Protein AF-A0A3S0TY36-F1 (afdb_monomer)

Structure (mmCIF, N/CA/C/O backbone):
data_AF-A0A3S0TY36-F1
#
_entry.id   AF-A0A3S0TY36-F1
#
loop_
_atom_site.group_PDB
_atom_site.id
_atom_site.type_symbol
_atom_site.label_atom_id
_atom_site.label_alt_id
_atom_site.label_comp_id
_atom_site.label_asym_id
_atom_site.label_entity_id
_atom_site.label_seq_id
_atom_site.pdbx_PDB_ins_code
_atom_site.Cartn_x
_atom_site.Cartn_y
_atom_site.Cartn_z
_atom_site.occupancy
_atom_site.B_iso_or_equiv
_atom_site.auth_seq_id
_atom_site.auth_comp_id
_atom_site.auth_asym_id
_atom_site.auth_atom_id
_atom_site.pdbx_PDB_model_num
ATOM 1 N N . MET A 1 1 ? -9.846 -15.587 9.041 1.00 61.78 1 MET A N 1
ATOM 2 C CA . MET A 1 1 ? -9.665 -14.517 8.039 1.00 61.78 1 MET A CA 1
ATOM 3 C C . MET A 1 1 ? -10.531 -13.351 8.468 1.00 61.78 1 MET A C 1
ATOM 5 O O . MET A 1 1 ? -11.726 -13.548 8.644 1.00 61.78 1 MET A O 1
ATOM 9 N N . ILE A 1 2 ? -9.925 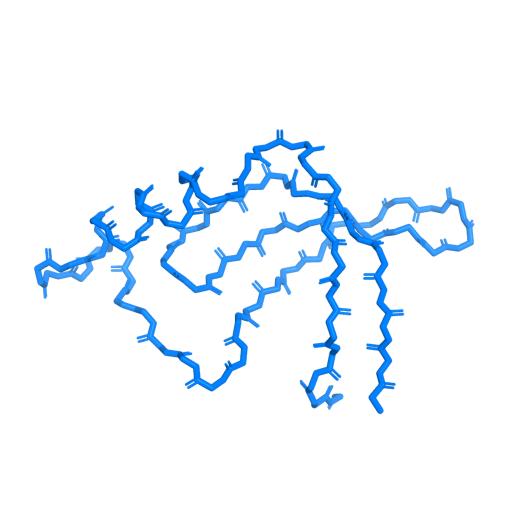-12.196 8.727 1.00 81.81 2 ILE A N 1
ATOM 10 C CA . ILE A 1 2 ? -10.629 -10.989 9.176 1.00 81.81 2 ILE A CA 1
ATOM 11 C C . ILE A 1 2 ? -10.643 -10.017 7.999 1.00 81.81 2 ILE A C 1
ATOM 13 O O . ILE A 1 2 ? -9.626 -9.866 7.322 1.00 81.81 2 ILE A O 1
ATOM 17 N N . THR A 1 3 ? -11.801 -9.418 7.730 1.00 87.56 3 THR A N 1
ATOM 18 C CA . THR A 1 3 ? -11.956 -8.400 6.685 1.00 87.56 3 THR A CA 1
ATOM 19 C C . THR A 1 3 ? -12.101 -7.043 7.348 1.00 87.56 3 THR A C 1
ATOM 21 O O . THR A 1 3 ? -12.912 -6.894 8.262 1.00 87.56 3 THR A O 1
ATOM 24 N N . GLU A 1 4 ? -11.327 -6.062 6.898 1.00 90.94 4 GLU A N 1
ATOM 25 C CA . GLU A 1 4 ? -11.318 -4.720 7.470 1.00 90.94 4 GLU A CA 1
ATOM 26 C C . GLU A 1 4 ? -11.361 -3.650 6.392 1.00 90.94 4 GLU A C 1
ATOM 28 O O . GLU A 1 4 ? -10.794 -3.808 5.313 1.00 90.94 4 GLU A O 1
ATOM 33 N N . ARG A 1 5 ? -12.005 -2.526 6.710 1.00 93.00 5 ARG A N 1
ATOM 34 C CA . ARG A 1 5 ? -11.944 -1.328 5.877 1.00 93.00 5 ARG A CA 1
ATOM 35 C C . ARG A 1 5 ? -10.824 -0.429 6.358 1.00 93.00 5 ARG A C 1
ATOM 37 O O . ARG A 1 5 ? -10.791 -0.036 7.522 1.00 93.00 5 ARG A O 1
ATOM 44 N N . LEU A 1 6 ? -9.939 -0.087 5.437 1.00 95.38 6 LEU A N 1
ATOM 45 C CA . LEU A 1 6 ? -8.800 0.784 5.662 1.00 95.38 6 LEU A CA 1
ATOM 46 C C . LEU A 1 6 ? -8.867 1.970 4.700 1.00 95.38 6 LEU A C 1
ATOM 48 O O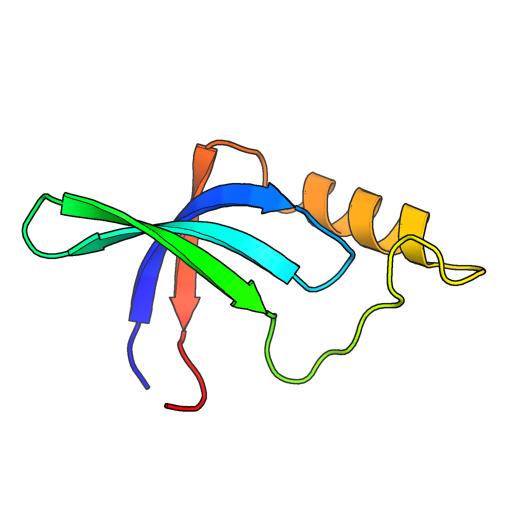 . LEU A 1 6 ? -9.665 1.989 3.764 1.00 95.38 6 LEU A O 1
ATOM 52 N N . ARG A 1 7 ? -8.006 2.964 4.910 1.00 96.31 7 ARG A N 1
ATOM 53 C CA . ARG A 1 7 ? -7.844 4.083 3.974 1.00 96.31 7 ARG A CA 1
ATOM 54 C C . ARG A 1 7 ? -6.381 4.291 3.633 1.00 96.31 7 ARG A C 1
ATOM 56 O O . ARG A 1 7 ? -5.568 4.450 4.538 1.00 96.31 7 ARG A O 1
ATOM 63 N N . VAL A 1 8 ? -6.039 4.317 2.352 1.00 96.12 8 VAL A N 1
ATOM 64 C CA . VAL A 1 8 ? -4.644 4.419 1.902 1.00 96.12 8 VAL A CA 1
ATOM 65 C C . VAL A 1 8 ? -4.043 5.773 2.284 1.00 96.12 8 VAL A C 1
ATOM 67 O O . VAL A 1 8 ? -4.659 6.819 2.088 1.00 96.12 8 VAL A O 1
ATOM 70 N N . ILE A 1 9 ? -2.822 5.758 2.819 1.00 96.94 9 ILE A N 1
ATOM 71 C CA . ILE A 1 9 ? -2.048 6.960 3.170 1.00 96.94 9 ILE A CA 1
ATOM 72 C C . ILE A 1 9 ? -0.876 7.123 2.214 1.00 96.94 9 ILE A C 1
ATOM 74 O O . ILE A 1 9 ? -0.601 8.219 1.733 1.00 96.94 9 ILE A O 1
ATOM 78 N N . TYR A 1 10 ? -0.150 6.031 1.980 1.00 96.25 10 TYR A N 1
ATOM 79 C CA . TYR A 1 10 ? 1.121 6.070 1.276 1.00 96.25 10 TYR A CA 1
ATOM 80 C C . TYR A 1 10 ? 1.461 4.709 0.676 1.00 96.25 10 TYR A C 1
ATOM 82 O O . TYR A 1 10 ? 1.256 3.688 1.323 1.00 96.25 10 TYR A O 1
ATOM 90 N N . THR A 1 11 ? 2.050 4.704 -0.516 1.00 96.38 11 THR A N 1
ATOM 91 C CA . THR A 1 11 ? 2.550 3.496 -1.189 1.00 96.38 11 THR A CA 1
ATOM 92 C C . THR A 1 11 ? 4.077 3.504 -1.162 1.00 96.38 11 THR A C 1
ATOM 94 O O . THR A 1 11 ? 4.691 4.436 -1.705 1.00 96.38 11 THR A O 1
ATOM 97 N N . HIS A 1 12 ? 4.686 2.495 -0.531 1.00 94.94 12 HIS A N 1
ATOM 98 C CA . HIS A 1 12 ? 6.143 2.388 -0.365 1.00 94.94 12 HIS A CA 1
ATOM 99 C C . HIS A 1 12 ? 6.808 1.873 -1.640 1.00 94.94 12 HIS A C 1
ATOM 101 O O . HIS A 1 12 ? 7.648 2.567 -2.211 1.00 94.94 12 HIS A O 1
ATOM 107 N N . ASP A 1 13 ? 6.354 0.721 -2.115 1.00 95.38 13 ASP A N 1
ATOM 108 C CA . ASP A 1 13 ? 6.905 -0.065 -3.224 1.00 95.38 13 ASP A CA 1
ATOM 109 C C . ASP A 1 13 ? 5.740 -0.750 -3.980 1.00 95.38 13 ASP A C 1
ATOM 111 O O . ASP A 1 13 ? 4.633 -0.207 -4.015 1.00 95.38 13 ASP A O 1
ATOM 115 N N . GLY A 1 14 ? 5.981 -1.876 -4.655 1.00 96.31 14 GLY A N 1
ATOM 116 C CA . GLY A 1 14 ? 4.967 -2.577 -5.447 1.00 96.31 14 GLY A CA 1
ATOM 117 C C . GLY A 1 14 ? 4.037 -3.516 -4.672 1.00 96.31 14 GLY A C 1
ATOM 118 O O . GLY A 1 14 ? 3.089 -4.016 -5.273 1.00 96.31 14 GLY A O 1
ATOM 119 N N . ASP A 1 15 ? 4.277 -3.765 -3.383 1.00 96.12 15 ASP A N 1
ATOM 120 C CA . ASP A 1 15 ? 3.459 -4.678 -2.573 1.00 96.12 15 ASP A CA 1
ATOM 121 C C . ASP A 1 15 ? 3.131 -4.146 -1.171 1.00 96.12 15 ASP A C 1
ATOM 123 O O . ASP A 1 15 ? 2.308 -4.728 -0.464 1.00 96.12 15 ASP A O 1
ATOM 127 N N . THR A 1 16 ? 3.721 -3.023 -0.766 1.00 96.06 16 THR A N 1
ATOM 128 C CA . THR A 1 16 ? 3.619 -2.502 0.590 1.00 96.06 16 THR A CA 1
ATOM 129 C C . THR A 1 16 ? 3.075 -1.072 0.622 1.00 96.06 16 THR A C 1
ATOM 131 O O . THR A 1 16 ? 3.551 -0.154 -0.054 1.00 96.06 16 THR A O 1
ATOM 134 N N . MET A 1 17 ? 2.087 -0.839 1.486 1.00 95.44 17 MET A N 1
ATOM 135 C CA . MET A 1 17 ? 1.470 0.471 1.711 1.00 95.44 17 MET A CA 1
ATOM 136 C C . MET A 1 17 ? 1.268 0.761 3.202 1.00 95.44 17 MET A C 1
ATOM 138 O O . MET A 1 17 ? 1.262 -0.141 4.036 1.00 95.44 17 MET A O 1
ATOM 142 N N . THR A 1 18 ? 1.073 2.029 3.550 1.00 97.00 18 THR A N 1
ATOM 143 C CA . THR A 1 18 ? 0.527 2.428 4.851 1.00 97.00 18 THR A CA 1
ATOM 144 C C . THR A 1 18 ? -0.938 2.805 4.682 1.00 97.00 18 THR A C 1
ATOM 146 O O . THR A 1 18 ? -1.277 3.597 3.798 1.00 97.00 18 THR A O 1
ATOM 149 N N . CYS A 1 19 ? -1.790 2.301 5.569 1.00 96.88 19 CYS A N 1
ATOM 150 C CA . CYS A 1 19 ? -3.200 2.653 5.641 1.00 96.88 19 CYS A CA 1
ATOM 151 C C . CYS A 1 19 ? -3.574 3.199 7.021 1.00 96.88 19 CYS A C 1
ATOM 153 O O . CYS A 1 19 ? -2.953 2.865 8.026 1.00 96.88 19 CYS A O 1
ATOM 155 N N . TRP A 1 20 ? -4.641 3.989 7.080 1.00 96.56 20 TRP A N 1
ATOM 156 C CA . TRP A 1 20 ? -5.377 4.230 8.310 1.00 96.56 20 TRP A CA 1
ATOM 157 C C . TRP A 1 20 ? -6.264 3.025 8.589 1.00 96.56 20 TRP A C 1
ATOM 159 O O . TRP A 1 20 ? -7.101 2.665 7.758 1.00 96.56 20 TRP A O 1
ATOM 169 N N . ARG A 1 21 ? -6.099 2.445 9.772 1.00 94.44 21 ARG A N 1
ATOM 170 C CA . ARG A 1 21 ? -7.025 1.491 10.372 1.00 94.44 21 ARG A CA 1
ATOM 171 C C . ARG A 1 21 ? -7.810 2.220 11.451 1.00 94.44 21 ARG A C 1
ATOM 173 O O . ARG A 1 21 ? -7.212 2.860 12.310 1.00 94.44 21 ARG A O 1
ATOM 180 N N . THR A 1 22 ? -9.134 2.138 11.420 1.00 90.75 22 THR A N 1
ATOM 181 C CA . THR A 1 22 ? -9.974 2.738 12.462 1.00 90.75 22 THR A CA 1
ATOM 182 C C . THR A 1 22 ? -10.496 1.643 13.378 1.00 90.75 22 THR A C 1
ATOM 184 O O . THR A 1 22 ? -11.302 0.819 12.958 1.00 90.75 22 THR A O 1
ATOM 187 N N . VAL A 1 23 ? -10.053 1.645 14.634 1.00 87.25 23 VAL A N 1
ATOM 188 C CA . VAL A 1 23 ? -10.528 0.723 15.678 1.00 87.25 23 VAL A CA 1
ATOM 189 C C . VAL A 1 23 ? -11.071 1.564 16.825 1.00 87.25 23 VAL A C 1
ATOM 191 O O . VAL A 1 23 ? -10.388 2.474 17.285 1.00 87.25 23 VAL A O 1
ATOM 194 N N . ASN A 1 24 ? -12.300 1.295 17.275 1.00 88.88 24 ASN A N 1
ATOM 195 C CA . ASN A 1 24 ? -12.950 2.037 18.367 1.00 88.88 24 ASN A CA 1
ATOM 196 C C . ASN A 1 24 ? -12.900 3.572 18.182 1.00 88.88 24 ASN A C 1
ATOM 198 O O . ASN A 1 24 ? -12.597 4.304 19.119 1.00 88.88 24 ASN A O 1
ATOM 202 N N . ASN A 1 25 ? -13.166 4.057 16.961 1.00 86.44 25 ASN A N 1
ATOM 203 C CA . ASN A 1 25 ? -13.084 5.474 16.558 1.00 86.44 25 ASN A CA 1
ATOM 204 C C . ASN A 1 25 ? -11.691 6.127 16.647 1.00 86.44 25 ASN A C 1
ATOM 206 O O . ASN A 1 25 ? -11.575 7.340 16.487 1.00 86.44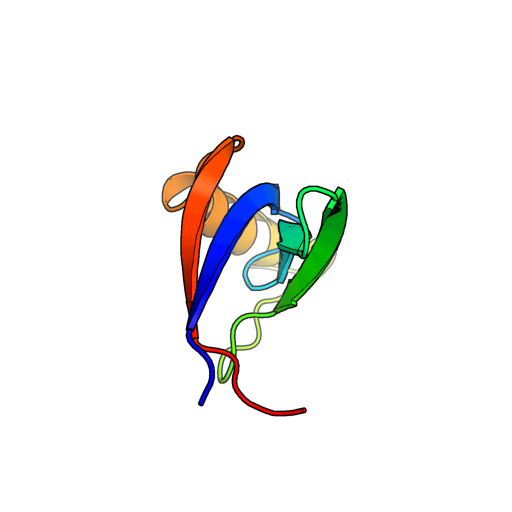 25 ASN A O 1
ATOM 210 N N . VAL A 1 26 ? -10.625 5.346 16.823 1.00 91.12 26 VAL A N 1
ATOM 211 C CA . VAL A 1 26 ? -9.244 5.836 16.781 1.00 91.12 26 VAL A CA 1
ATOM 212 C C . VAL A 1 26 ? -8.601 5.400 15.469 1.00 91.12 26 VAL A C 1
ATOM 214 O O . VAL A 1 26 ? -8.557 4.211 15.155 1.00 91.12 26 VAL A O 1
ATOM 217 N N . ALA A 1 27 ? -8.115 6.366 14.686 1.00 92.31 27 ALA A N 1
ATOM 218 C CA . ALA A 1 27 ? -7.371 6.101 13.459 1.00 92.31 27 ALA A CA 1
ATOM 219 C C . ALA A 1 27 ? -5.891 5.870 13.786 1.00 92.31 27 ALA A C 1
ATOM 221 O O . ALA A 1 27 ? -5.205 6.772 14.265 1.00 92.31 27 ALA A O 1
ATOM 222 N N . THR A 1 28 ? -5.393 4.669 13.508 1.00 95.25 28 THR A N 1
ATOM 223 C CA . THR A 1 28 ? -3.990 4.294 13.690 1.00 95.25 28 THR A CA 1
ATOM 224 C C . THR A 1 28 ? -3.351 3.963 12.342 1.00 95.25 28 THR A C 1
ATOM 226 O O . THR A 1 28 ? -3.998 3.355 11.482 1.00 95.25 28 THR A O 1
ATOM 229 N N . PRO A 1 29 ? -2.099 4.386 12.098 1.00 96.25 29 PRO A N 1
ATOM 230 C CA . PRO A 1 29 ? -1.410 4.033 10.871 1.00 96.25 29 PRO A CA 1
ATOM 231 C C . PRO A 1 29 ? -0.911 2.590 10.980 1.00 96.25 29 PRO A C 1
ATOM 233 O O . PRO A 1 29 ? -0.253 2.220 11.951 1.00 96.25 29 PRO A O 1
ATOM 236 N N . VAL A 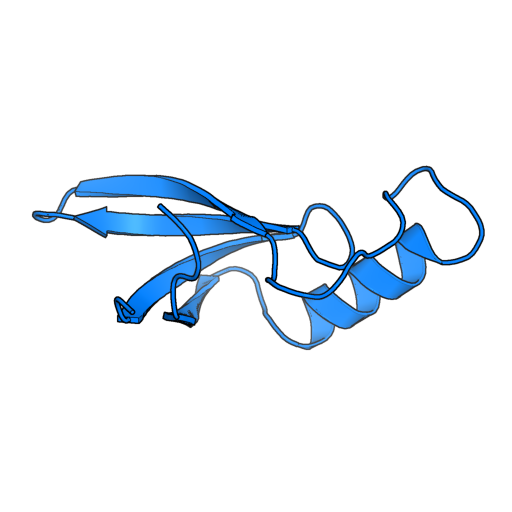1 30 ? -1.204 1.776 9.972 1.00 95.00 30 VAL A N 1
ATOM 237 C CA . VAL A 1 30 ? -0.740 0.389 9.873 1.00 95.00 30 VAL A CA 1
ATOM 238 C C . VAL A 1 30 ? -0.026 0.178 8.547 1.00 95.00 30 VAL A C 1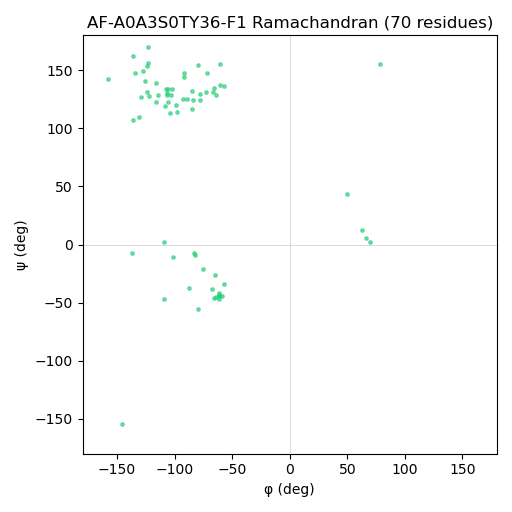
ATOM 240 O O . VAL A 1 30 ? -0.440 0.713 7.518 1.00 95.00 30 VAL A O 1
ATOM 243 N N . ARG A 1 31 ? 1.062 -0.594 8.564 1.00 95.12 31 ARG A N 1
ATOM 244 C CA . ARG A 1 31 ? 1.759 -1.019 7.348 1.00 95.12 31 ARG A CA 1
ATOM 245 C C . ARG A 1 31 ? 1.140 -2.333 6.878 1.00 95.12 31 ARG A C 1
ATOM 247 O O . ARG A 1 31 ? 1.050 -3.279 7.651 1.00 95.12 31 ARG A O 1
ATOM 254 N N . VAL A 1 32 ? 0.700 -2.365 5.628 1.00 93.94 32 VAL A N 1
ATOM 255 C CA . VAL A 1 32 ? 0.054 -3.510 4.986 1.00 93.94 32 VAL A CA 1
ATOM 256 C C . VAL A 1 32 ? 0.945 -3.965 3.839 1.00 93.94 32 VAL A C 1
ATOM 258 O O . VAL A 1 32 ? 1.240 -3.168 2.949 1.00 93.94 32 VAL A O 1
ATOM 261 N N . ARG A 1 33 ? 1.362 -5.233 3.865 1.00 94.94 33 ARG A N 1
ATOM 262 C CA . ARG A 1 33 ? 2.034 -5.906 2.747 1.00 94.94 33 ARG A CA 1
ATOM 263 C C . ARG A 1 33 ? 1.051 -6.868 2.097 1.00 94.94 33 ARG A C 1
ATOM 265 O O . ARG A 1 33 ? 0.340 -7.588 2.801 1.00 94.94 33 ARG A O 1
ATOM 272 N N . LEU A 1 34 ? 0.980 -6.855 0.773 1.00 94.56 34 LEU A N 1
ATOM 273 C CA . LEU A 1 34 ? 0.144 -7.774 0.018 1.00 94.56 34 LEU A CA 1
ATOM 274 C C . LEU A 1 34 ? 0.645 -9.206 0.224 1.00 94.56 34 LEU A C 1
ATOM 276 O O . LEU A 1 34 ? 1.828 -9.502 0.089 1.00 94.56 34 LEU A O 1
ATOM 280 N N . ALA A 1 35 ? -0.270 -10.097 0.591 1.00 93.88 35 ALA A N 1
ATOM 281 C CA . ALA A 1 35 ? 0.064 -11.492 0.820 1.00 93.88 35 ALA A CA 1
ATOM 282 C C . ALA A 1 35 ? 0.356 -12.211 -0.507 1.00 93.88 35 ALA A C 1
ATOM 284 O O . ALA A 1 35 ? -0.282 -11.933 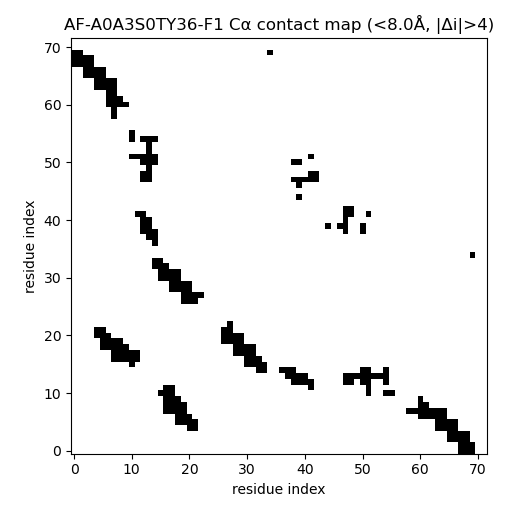-1.523 1.00 93.88 35 ALA A O 1
ATOM 285 N N . PHE A 1 36 ? 1.267 -13.188 -0.459 1.00 94.31 36 PHE A N 1
ATOM 286 C CA . PHE A 1 36 ? 1.608 -14.103 -1.563 1.00 94.31 36 PHE A CA 1
ATOM 287 C C . PHE A 1 36 ? 2.282 -13.474 -2.786 1.00 94.31 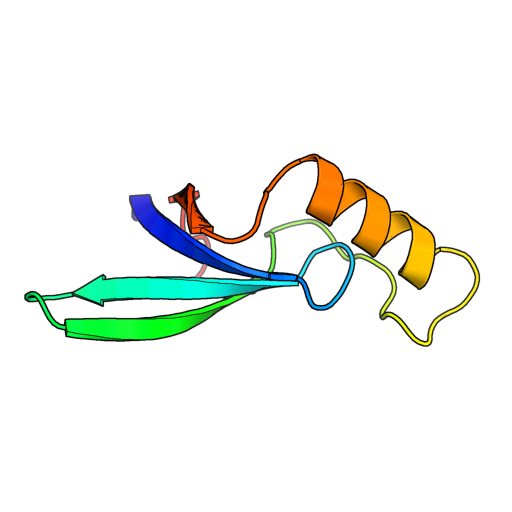36 PHE A C 1
ATOM 289 O O . PHE A 1 36 ? 2.522 -14.172 -3.769 1.00 94.31 36 PHE A O 1
ATOM 296 N N . ILE A 1 37 ? 2.613 -12.189 -2.722 1.00 93.50 37 ILE A N 1
ATOM 297 C CA . ILE A 1 37 ? 3.416 -11.511 -3.732 1.00 93.50 37 ILE A CA 1
ATOM 298 C C . ILE A 1 37 ? 4.628 -10.871 -3.063 1.00 93.50 37 ILE A C 1
ATOM 300 O O . ILE A 1 37 ? 4.589 -10.556 -1.874 1.00 93.50 37 ILE A O 1
ATOM 304 N N . ASP A 1 38 ? 5.692 -10.706 -3.839 1.00 93.69 38 ASP A N 1
ATOM 305 C CA . ASP A 1 38 ? 6.912 -10.029 -3.417 1.00 93.69 38 ASP A CA 1
ATOM 306 C C . ASP A 1 38 ? 7.355 -9.107 -4.551 1.00 93.69 38 ASP A C 1
ATOM 308 O O . ASP A 1 38 ? 7.743 -9.568 -5.630 1.00 93.69 38 ASP A O 1
ATOM 312 N N . ALA A 1 39 ? 7.189 -7.802 -4.353 1.00 95.12 39 ALA A N 1
ATOM 313 C CA . ALA A 1 39 ? 7.604 -6.811 -5.335 1.00 95.12 39 ALA A CA 1
ATOM 314 C C . ALA A 1 39 ? 9.037 -6.343 -5.048 1.00 95.12 39 ALA A C 1
ATOM 316 O O . ALA A 1 39 ? 9.418 -6.226 -3.884 1.00 95.12 39 ALA A O 1
ATOM 317 N N . PRO A 1 40 ? 9.832 -5.999 -6.079 1.00 94.19 40 PRO A N 1
ATOM 318 C CA . PRO A 1 40 ? 11.139 -5.407 -5.852 1.00 94.19 40 PRO A CA 1
ATOM 319 C C . PRO A 1 40 ? 11.023 -4.130 -5.024 1.00 94.19 40 PRO A C 1
ATOM 321 O O . PRO A 1 40 ? 10.182 -3.265 -5.294 1.00 94.19 40 PRO A O 1
ATOM 324 N N . GLU A 1 41 ? 11.920 -3.993 -4.056 1.00 92.88 41 GLU A N 1
ATOM 325 C CA . GLU A 1 41 ? 12.057 -2.777 -3.267 1.00 92.88 41 GLU A CA 1
ATOM 326 C C . GLU A 1 41 ? 12.404 -1.593 -4.180 1.00 92.88 41 GLU A C 1
ATOM 328 O O . GLU A 1 41 ? 12.995 -1.750 -5.250 1.00 92.88 41 GLU A O 1
ATOM 333 N N . LEU A 1 42 ? 12.083 -0.368 -3.759 1.00 91.38 42 LEU A N 1
ATOM 334 C CA . LEU A 1 42 ? 12.209 0.810 -4.630 1.00 91.38 42 LEU A CA 1
ATOM 335 C C . LEU A 1 42 ? 13.633 1.031 -5.180 1.00 91.38 42 LEU A C 1
ATOM 337 O O . LEU A 1 42 ? 13.791 1.506 -6.303 1.00 91.38 42 LEU A O 1
ATOM 341 N N . ALA A 1 43 ? 14.660 0.692 -4.395 1.00 91.12 43 ALA A N 1
ATOM 342 C CA . ALA A 1 43 ? 16.066 0.807 -4.788 1.00 91.12 43 ALA A CA 1
ATOM 343 C C . ALA A 1 43 ? 16.566 -0.375 -5.645 1.00 91.12 43 ALA A C 1
ATOM 345 O O . ALA A 1 43 ? 17.685 -0.331 -6.156 1.00 91.12 43 ALA A O 1
ATOM 346 N N . GLN A 1 44 ? 15.767 -1.435 -5.790 1.00 88.75 44 GLN A N 1
ATOM 347 C CA . GLN A 1 44 ? 16.125 -2.614 -6.567 1.00 88.75 44 GLN A CA 1
ATOM 348 C C . GLN A 1 44 ? 15.792 -2.417 -8.050 1.00 88.75 44 GLN A C 1
ATOM 350 O O . GLN A 1 44 ? 14.695 -2.009 -8.443 1.00 88.75 44 GLN A O 1
ATOM 355 N N . SER A 1 45 ? 16.772 -2.745 -8.888 1.00 86.38 45 SER A N 1
ATOM 356 C CA . SER 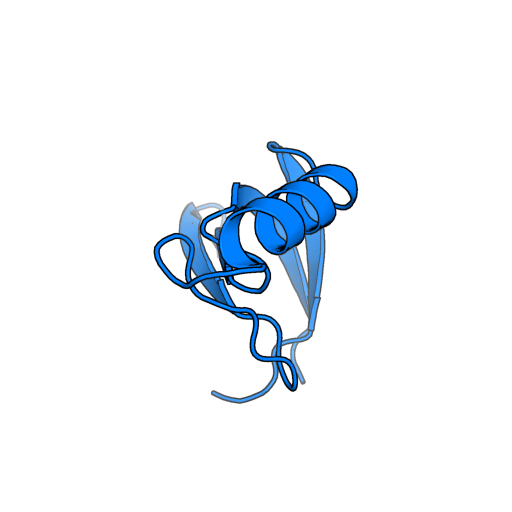A 1 45 ? 16.660 -2.725 -10.344 1.00 86.38 45 SER A CA 1
ATOM 357 C C .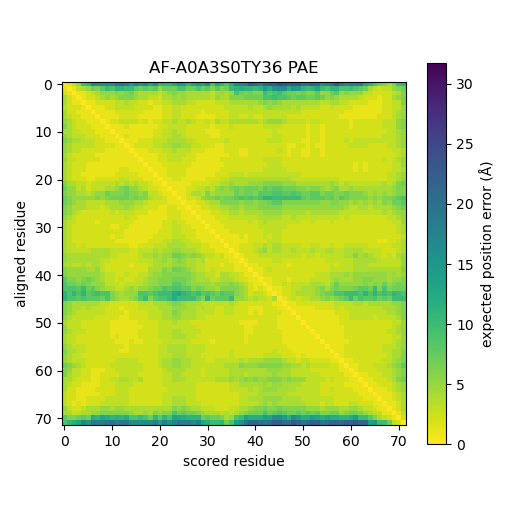 SER A 1 45 ? 16.211 -4.099 -10.866 1.00 86.38 45 SER A C 1
ATOM 359 O O . SER A 1 45 ? 16.646 -5.109 -10.310 1.00 86.38 45 SER A O 1
ATOM 361 N N . PRO A 1 46 ? 15.382 -4.175 -11.929 1.00 89.12 46 PRO A N 1
ATOM 362 C CA . PRO A 1 46 ? 14.932 -3.055 -12.768 1.00 89.12 46 PRO A CA 1
ATOM 363 C C . PRO A 1 46 ? 13.512 -2.537 -12.477 1.00 89.12 46 PRO A C 1
ATOM 365 O O . PRO A 1 46 ? 13.145 -1.488 -13.002 1.00 89.12 46 PRO A O 1
ATOM 368 N N . TYR A 1 47 ? 12.704 -3.229 -11.664 1.00 95.50 47 TYR A N 1
ATOM 369 C CA . TYR A 1 47 ? 11.247 -3.009 -11.652 1.00 95.50 47 TYR A CA 1
ATOM 370 C C . TYR A 1 47 ? 10.666 -2.322 -10.406 1.00 95.50 47 TYR A C 1
ATOM 372 O O . TYR A 1 47 ? 9.452 -2.123 -10.366 1.00 95.50 47 TYR A O 1
ATOM 380 N N . GLY A 1 48 ? 11.470 -1.908 -9.418 1.00 94.69 48 GLY A N 1
ATOM 381 C CA . GLY A 1 48 ? 10.945 -1.299 -8.182 1.00 94.69 48 GLY A CA 1
ATOM 382 C C . GLY A 1 48 ? 10.113 -0.031 -8.429 1.00 94.69 48 GLY A C 1
ATOM 383 O O . GLY A 1 48 ? 9.001 0.120 -7.917 1.00 94.69 48 GLY A O 1
ATOM 384 N N . ILE A 1 49 ? 10.599 0.861 -9.300 1.00 95.56 49 ILE A N 1
ATOM 385 C CA . ILE A 1 49 ? 9.893 2.104 -9.658 1.00 95.56 49 ILE A CA 1
ATOM 386 C C . ILE A 1 49 ? 8.590 1.805 -10.411 1.00 95.56 49 ILE A C 1
ATOM 388 O O . ILE A 1 49 ? 7.547 2.375 -10.084 1.00 95.56 49 ILE A O 1
ATOM 392 N N . SER A 1 50 ? 8.630 0.907 -11.402 1.00 96.38 50 SER A N 1
ATOM 393 C CA . SER A 1 50 ? 7.450 0.558 -12.201 1.00 96.38 50 SER A CA 1
ATOM 394 C C . SER A 1 50 ? 6.397 -0.189 -11.386 1.00 96.38 50 SER A C 1
ATOM 396 O O . SER A 1 50 ? 5.212 0.091 -11.542 1.00 96.38 50 SER A O 1
ATOM 398 N N . ALA A 1 51 ? 6.807 -1.086 -10.484 1.00 96.69 51 ALA A N 1
ATOM 399 C CA . ALA A 1 51 ? 5.889 -1.822 -9.620 1.00 96.69 51 ALA A CA 1
ATOM 400 C C . ALA A 1 51 ? 5.144 -0.867 -8.678 1.00 96.69 51 ALA A C 1
ATOM 402 O O . ALA A 1 51 ? 3.916 -0.900 -8.602 1.00 96.69 51 ALA A O 1
ATOM 403 N N . ARG A 1 52 ? 5.863 0.076 -8.052 1.00 95.75 52 ARG A N 1
ATOM 404 C CA . ARG A 1 52 ? 5.249 1.129 -7.232 1.00 95.75 52 ARG A CA 1
ATOM 405 C C . ARG A 1 52 ? 4.305 2.021 -8.038 1.00 95.75 52 ARG A C 1
ATOM 407 O O . ARG A 1 52 ? 3.231 2.379 -7.555 1.00 95.75 52 ARG A O 1
ATOM 414 N N . ALA A 1 53 ? 4.707 2.423 -9.245 1.00 95.81 53 ALA A N 1
ATOM 415 C CA . ALA A 1 53 ? 3.883 3.265 -10.110 1.00 95.81 53 ALA A CA 1
ATOM 416 C C . ALA A 1 53 ? 2.572 2.564 -10.486 1.00 95.81 53 ALA A C 1
ATOM 418 O O . ALA A 1 53 ? 1.504 3.167 -10.379 1.00 95.81 53 ALA A O 1
ATOM 419 N N . TYR A 1 54 ? 2.651 1.281 -10.845 1.00 96.31 54 TYR A N 1
ATOM 420 C CA . TYR A 1 54 ? 1.477 0.464 -11.116 1.00 96.31 54 TYR A CA 1
ATOM 421 C C . TYR A 1 54 ? 0.589 0.348 -9.877 1.00 96.31 54 TYR A C 1
ATOM 423 O O . TYR A 1 54 ? -0.602 0.641 -9.958 1.00 96.31 54 TYR A O 1
ATOM 431 N N . PHE A 1 55 ? 1.157 0.052 -8.706 1.00 95.62 55 PHE A N 1
ATOM 432 C CA . PHE A 1 55 ? 0.359 -0.076 -7.490 1.00 95.62 55 PHE A CA 1
ATOM 433 C C . PHE A 1 55 ? -0.377 1.224 -7.125 1.00 95.62 55 PHE A C 1
ATOM 435 O O . PHE A 1 55 ? -1.567 1.205 -6.817 1.00 95.62 55 PHE A O 1
ATOM 442 N N . ARG A 1 56 ? 0.292 2.377 -7.263 1.00 94.88 56 ARG A N 1
ATOM 443 C CA . ARG A 1 56 ? -0.319 3.707 -7.080 1.00 94.88 56 ARG A CA 1
ATOM 444 C C . ARG A 1 56 ? -1.403 4.041 -8.103 1.00 94.88 56 ARG A C 1
ATOM 446 O O . ARG A 1 56 ? -2.247 4.878 -7.807 1.00 94.88 56 ARG A O 1
ATOM 453 N N . SER A 1 57 ? -1.356 3.458 -9.301 1.00 95.62 57 SER A N 1
ATOM 454 C CA . SER A 1 57 ? -2.419 3.640 -10.300 1.00 95.62 57 SER A CA 1
ATOM 455 C C . SER A 1 57 ? -3.681 2.841 -9.986 1.00 95.62 57 SER A C 1
ATOM 457 O O . SER A 1 57 ? -4.746 3.193 -10.481 1.00 95.62 57 SER A O 1
ATOM 459 N N . LEU A 1 58 ? -3.559 1.786 -9.173 1.00 94.88 58 LEU A N 1
ATOM 460 C CA . LEU A 1 58 ? -4.689 0.964 -8.748 1.00 94.88 58 LEU A CA 1
ATOM 461 C C . LEU A 1 58 ? -5.359 1.523 -7.497 1.00 94.88 58 LEU A C 1
ATOM 463 O O . LEU A 1 58 ? -6.571 1.413 -7.381 1.00 94.88 58 LEU A O 1
ATOM 467 N N . LEU A 1 59 ? -4.565 2.067 -6.568 1.00 93.75 59 LEU A N 1
ATOM 468 C CA . LEU A 1 59 ? -5.033 2.542 -5.270 1.00 93.75 59 LEU A CA 1
ATOM 469 C C . LEU A 1 59 ? -4.502 3.947 -4.984 1.00 93.75 59 LEU A C 1
ATOM 471 O O . LEU A 1 59 ? -3.310 4.152 -4.725 1.00 93.75 59 LEU A O 1
ATOM 475 N N . TYR A 1 60 ? -5.401 4.922 -5.005 1.00 92.31 60 TYR A N 1
ATOM 476 C CA . TYR A 1 60 ? -5.088 6.319 -4.763 1.00 92.31 60 TYR A CA 1
ATOM 477 C C . TYR A 1 60 ? -4.947 6.619 -3.268 1.00 92.31 60 TYR A C 1
ATOM 479 O O . TYR A 1 60 ? -5.529 5.977 -2.394 1.00 92.31 60 TYR A O 1
ATOM 487 N N . VAL A 1 61 ? -4.182 7.663 -2.944 1.00 92.75 61 VAL A N 1
ATOM 488 C CA . VAL A 1 61 ? -4.139 8.187 -1.572 1.00 92.75 61 VAL A CA 1
ATOM 489 C C . VAL A 1 61 ? -5.542 8.642 -1.166 1.00 92.75 61 VAL A C 1
ATOM 491 O O . VAL A 1 61 ? -6.232 9.301 -1.938 1.00 92.75 61 VAL A O 1
ATOM 494 N N . ASN A 1 62 ? -5.933 8.323 0.068 1.00 93.25 62 ASN A N 1
ATOM 495 C CA . ASN A 1 62 ? -7.273 8.472 0.639 1.00 93.25 62 ASN A CA 1
ATOM 496 C C . ASN A 1 62 ? -8.351 7.534 0.092 1.00 93.25 62 ASN A C 1
ATOM 498 O O . ASN A 1 62 ? -9.487 7.615 0.562 1.00 93.25 62 ASN A O 1
ATOM 502 N N . GLU A 1 63 ? -8.020 6.622 -0.818 1.00 94.31 63 GLU A N 1
ATOM 503 C CA . GLU A 1 63 ? -8.982 5.631 -1.280 1.00 94.31 63 GLU A CA 1
ATOM 504 C C . GLU A 1 63 ? -9.350 4.665 -0.139 1.00 94.31 63 GLU A C 1
ATOM 506 O O . GLU A 1 63 ? -8.458 4.175 0.572 1.00 94.31 63 GLU A O 1
ATOM 511 N N . PRO A 1 64 ? -10.652 4.420 0.104 1.00 94.25 64 PRO A N 1
ATOM 512 C CA . PRO A 1 64 ? -11.086 3.375 1.015 1.00 94.25 64 PRO A CA 1
ATOM 513 C C . PRO A 1 64 ? -10.852 2.006 0.374 1.00 94.25 64 PRO A C 1
ATOM 515 O O . PRO A 1 64 ? -11.269 1.761 -0.753 1.00 94.25 64 PRO A O 1
ATOM 518 N N . VAL A 1 65 ? -10.228 1.094 1.113 1.00 94.38 65 VAL A N 1
ATOM 519 C CA . VAL A 1 65 ? -9.914 -0.259 0.641 1.00 94.38 65 VAL A CA 1
ATOM 520 C C . VAL A 1 65 ? -10.437 -1.303 1.612 1.00 94.38 65 VAL A C 1
ATOM 522 O O . VAL A 1 65 ? -10.502 -1.075 2.820 1.00 94.38 65 VAL A O 1
ATOM 525 N N . GLU A 1 66 ? -10.799 -2.465 1.083 1.00 95.00 66 GLU A N 1
ATOM 526 C CA . GLU A 1 66 ? -11.110 -3.646 1.881 1.00 95.00 66 GLU A CA 1
ATOM 527 C C . GLU A 1 66 ? -9.884 -4.562 1.917 1.00 95.00 66 GLU A C 1
ATOM 529 O O . GLU A 1 66 ? -9.403 -5.018 0.881 1.00 95.00 66 GLU A O 1
ATOM 534 N N . ALA A 1 67 ? -9.368 -4.827 3.114 1.00 92.38 67 ALA A N 1
ATOM 535 C CA . ALA A 1 67 ? -8.244 -5.721 3.334 1.00 92.38 67 ALA A CA 1
ATOM 536 C C . ALA A 1 67 ? -8.728 -7.032 3.954 1.00 92.38 67 ALA A C 1
ATOM 538 O O . ALA A 1 67 ? -9.404 -7.035 4.984 1.00 92.38 67 ALA A O 1
ATOM 539 N N . ARG A 1 68 ? -8.336 -8.157 3.351 1.00 93.44 68 ARG A N 1
ATOM 540 C CA . ARG A 1 68 ? -8.477 -9.492 3.945 1.00 93.44 68 ARG A CA 1
ATOM 541 C C . ARG A 1 68 ? -7.148 -9.874 4.574 1.00 93.44 68 ARG A C 1
ATOM 543 O O . ARG A 1 68 ? -6.156 -10.023 3.869 1.00 93.44 68 ARG A O 1
ATOM 550 N N . ILE A 1 69 ? -7.126 -9.999 5.895 1.00 89.00 69 ILE A N 1
ATOM 551 C CA . ILE A 1 69 ? -5.894 -10.226 6.651 1.00 89.00 69 ILE A CA 1
ATOM 552 C C . ILE A 1 69 ? -5.557 -11.724 6.649 1.00 89.00 69 ILE A C 1
ATOM 554 O O . ILE A 1 69 ? -6.377 -12.560 7.057 1.00 89.00 69 ILE A O 1
ATOM 558 N N . TYR A 1 70 ? -4.343 -12.032 6.187 1.00 87.69 70 TYR A N 1
ATOM 559 C CA . TYR A 1 70 ? -3.731 -13.361 6.167 1.00 87.69 70 TYR A CA 1
ATOM 560 C C . TYR A 1 70 ? -2.524 -13.381 7.109 1.00 87.69 70 TYR A C 1
ATOM 562 O O . TYR A 1 70 ? -1.647 -12.530 6.995 1.00 87.69 70 TYR A O 1
ATOM 570 N N . GLY A 1 71 ? -2.473 -14.369 8.006 1.00 72.94 71 GLY A N 1
ATOM 571 C CA . GLY A 1 71 ? -1.491 -14.404 9.094 1.00 72.94 71 GLY A CA 1
ATOM 572 C C . GLY A 1 71 ? -1.875 -13.482 10.256 1.00 72.94 71 GLY A C 1
ATOM 573 O O . GLY A 1 71 ? -2.660 -12.547 10.092 1.00 72.94 71 GLY A O 1
ATOM 574 N N . THR A 1 72 ? -1.367 -13.798 11.443 1.00 58.78 72 THR A N 1
ATOM 575 C CA . THR A 1 72 ? -1.540 -13.040 12.694 1.00 58.78 72 THR A CA 1
ATOM 576 C C . THR A 1 72 ? -0.195 -12.865 13.355 1.00 58.78 72 THR A C 1
ATOM 578 O O . THR A 1 72 ? 0.537 -13.882 13.373 1.00 58.78 72 THR A O 1
#

Solvent-accessible surface area (backbone atoms only — not comparable to full-atom values): 4227 Å² total; per-residue (Å²): 127,54,79,47,71,32,28,32,66,45,72,74,23,36,41,34,32,34,25,38,40,68,56,96,90,40,78,42,83,42,81,47,66,52,82,100,60,85,51,49,50,58,90,41,82,90,49,3,59,58,37,23,52,53,44,50,73,76,52,48,73,67,38,77,42,80,45,76,49,78,85,134

Mean predicted aligned error: 3.55 Å

Sequence (72 aa):
MITERLRVIYTHDGDTMTCWRTVNNVATPVRVRLAFIDAPELAQSPYGISARAYFRSLLYVNEPVEARIYGT

Secondary structure (DSSP, 8-state):
-EEEEEEEEEE-SSSEEEEEEEETTEEEEEEEE-TT--PPPTTSTTTHHHHHHHHHHHS-TT-EEEEEE---

Radius of gyration: 12.65 Å; Cα contacts (8 Å, |Δi|>4): 135; chains: 1; bounding box: 30×23×31 Å

pLDDT: mean 92.36, std 6.67, range [58.78, 97.0]

Nearest PDB structures (foldseek):
  7knx-assembly3_C  TM=8.717E-01  e=1.566E-02  Homo sapiens
  4qmg-assembly1_A  TM=8.783E-01  e=4.501E-02  Homo sapiens
  8gbk-assembly1_D  TM=3.358E-01  e=8.869E-01  Synechocystis sp. PCC 6803 substr. Kazusa
  8fm6-assembly1_B  TM=3.844E-01  e=2.251E+00  Synechocystis sp. PCC 6803
  7kmv-assembly5_I  TM=3.687E-01  e=2.549E+00  Musa acuminata

Foldseek 3Di:
DDKAKWFFAAQQWLFKGWTFGADPNDTDIDIDGHPPDDTDGCPDPDCGVVSSVVNCVVHPHRDIDMDDDDDD